Protein AF-A0A4Q2YMI4-F1 (afdb_monomer_lite)

Foldseek 3Di:
DDDPPFPVVPKDKDKDKAAAAAWDWAFWDKAKFKDFPDQDPVGTQIAIPAPVCCCPRPPPDPPDDIDTGGFQADPPPDPDDDPDDDDDPDSDRHTDTAHHQKMKMKMKIFDTGRFWTKMKIKIWIWHQDPNDIHTPDITPTDICPPVPPTDGPDDDPDTDGDDDDDD

Secondary structure (DSSP, 8-state):
------GGGG-EEEEEEEE--S-EEE-EEEE--EEEEEEETTEEEEEE--TTTHHHHSTT--S-PPEEEE--B-----SS--S----------BPEEE-TT-EEEEEEEEEE-SS-EEEEEEEEEEEEETTEEEEEEE---EESTTSS--B----------------

Structure (mmCIF, N/CA/C/O backbone):
data_AF-A0A4Q2YMI4-F1
#
_entry.id   AF-A0A4Q2YMI4-F1
#
loop_
_atom_site.group_PDB
_atom_site.id
_atom_site.type_symbol
_atom_site.label_atom_id
_atom_site.label_alt_id
_atom_site.label_comp_id
_atom_site.label_asym_id
_atom_site.label_entity_id
_atom_site.label_seq_id
_atom_site.pdbx_PDB_ins_code
_atom_site.Cartn_x
_atom_site.Cartn_y
_atom_site.Cartn_z
_atom_site.occupancy
_atom_site.B_iso_or_equiv
_atom_site.auth_seq_id
_atom_site.auth_comp_id
_atom_site.auth_asym_id
_atom_site.auth_atom_id
_atom_site.pdbx_PDB_model_num
ATOM 1 N N . ILE A 1 1 ? 24.343 26.961 2.071 1.00 38.81 1 ILE A N 1
ATOM 2 C CA . ILE A 1 1 ? 24.865 25.703 2.656 1.00 38.81 1 ILE A CA 1
ATOM 3 C C . ILE A 1 1 ? 24.174 24.582 1.899 1.00 38.81 1 ILE A C 1
ATOM 5 O O . ILE A 1 1 ? 22.955 24.524 1.947 1.00 38.81 1 ILE A O 1
ATOM 9 N N . GLY A 1 2 ? 24.908 23.859 1.051 1.00 42.06 2 GLY A N 1
ATOM 10 C CA . GLY A 1 2 ? 24.347 22.938 0.063 1.00 42.06 2 GLY A CA 1
ATOM 11 C C . GLY A 1 2 ? 24.784 21.495 0.297 1.00 42.06 2 GLY A C 1
ATOM 12 O O . GLY A 1 2 ? 25.970 21.255 0.490 1.00 42.06 2 GLY A O 1
ATOM 13 N N . GLY A 1 3 ? 23.800 20.593 0.230 1.00 51.31 3 GLY A N 1
ATOM 14 C CA . GLY A 1 3 ? 23.876 19.213 -0.259 1.00 51.31 3 GLY A CA 1
ATOM 15 C C . GLY A 1 3 ? 24.949 18.306 0.335 1.00 51.31 3 GLY A C 1
ATOM 16 O O . GLY A 1 3 ? 25.916 17.980 -0.342 1.00 51.31 3 GLY A O 1
ATOM 17 N N . ASP A 1 4 ? 24.704 17.794 1.532 1.00 58.47 4 ASP A N 1
ATOM 18 C CA . ASP A 1 4 ? 25.418 16.697 2.201 1.00 58.47 4 ASP A CA 1
ATOM 19 C C . ASP A 1 4 ? 25.212 15.308 1.554 1.00 58.47 4 ASP A C 1
ATOM 21 O O . ASP A 1 4 ? 25.673 14.296 2.074 1.00 58.47 4 ASP A O 1
ATOM 25 N N . GLY A 1 5 ? 24.583 15.225 0.377 1.00 55.25 5 GLY A N 1
ATOM 26 C CA . GLY A 1 5 ? 24.421 13.956 -0.341 1.00 55.25 5 GLY A CA 1
ATOM 27 C C . GLY A 1 5 ? 23.453 12.984 0.337 1.00 55.25 5 GLY A C 1
ATOM 28 O O . GLY A 1 5 ? 23.327 11.843 -0.117 1.00 55.25 5 GLY A O 1
ATOM 29 N N . ALA A 1 6 ? 22.737 13.440 1.365 1.00 57.00 6 ALA A N 1
ATOM 30 C CA . ALA A 1 6 ? 21.681 12.683 1.994 1.00 57.00 6 ALA A CA 1
ATOM 31 C C . ALA A 1 6 ? 20.598 12.375 0.950 1.00 57.00 6 ALA A C 1
ATOM 33 O O . ALA A 1 6 ? 20.152 13.229 0.175 1.00 57.00 6 ALA A O 1
ATOM 34 N N . ASN A 1 7 ? 20.156 11.121 0.895 1.00 64.88 7 ASN A N 1
ATOM 35 C CA . ASN A 1 7 ? 19.141 10.652 -0.051 1.00 64.88 7 ASN A CA 1
ATOM 36 C C . ASN A 1 7 ? 17.722 11.178 0.295 1.00 64.88 7 ASN A C 1
ATOM 38 O O . ASN A 1 7 ? 16.719 10.611 -0.140 1.00 64.88 7 ASN A O 1
ATOM 42 N N . GLU A 1 8 ? 17.637 12.282 1.047 1.00 69.19 8 GLU A N 1
ATOM 43 C CA . GLU A 1 8 ? 16.436 12.976 1.528 1.00 69.19 8 GLU A CA 1
ATOM 44 C C . GLU A 1 8 ? 15.474 13.333 0.404 1.00 69.19 8 GLU A C 1
ATOM 46 O O . GLU A 1 8 ? 14.261 13.205 0.551 1.00 69.19 8 GLU A O 1
ATOM 51 N N . HIS A 1 9 ? 15.999 13.673 -0.776 1.00 77.25 9 HIS A N 1
ATOM 52 C CA . HIS A 1 9 ? 15.170 13.973 -1.941 1.00 77.25 9 HIS A CA 1
ATOM 53 C C . HIS A 1 9 ? 14.308 12.780 -2.397 1.00 77.25 9 HIS A C 1
ATOM 55 O O . HIS A 1 9 ? 13.437 12.952 -3.252 1.00 77.25 9 HIS A O 1
ATOM 61 N N . ASN A 1 10 ? 14.555 11.570 -1.880 1.00 84.12 10 ASN A N 1
ATOM 62 C CA . ASN A 1 10 ? 13.781 10.355 -2.127 1.00 84.12 10 ASN A CA 1
ATOM 63 C C . ASN A 1 10 ? 12.903 9.933 -0.931 1.00 84.12 10 ASN A C 1
ATOM 65 O O . ASN A 1 10 ? 12.300 8.857 -0.990 1.00 84.12 10 ASN A O 1
ATOM 69 N N . TYR A 1 11 ? 12.797 10.746 0.125 1.00 87.00 11 TYR A N 1
ATOM 70 C CA . TYR A 1 11 ? 11.753 10.588 1.140 1.00 87.00 11 TYR A CA 1
ATOM 71 C C . TYR A 1 11 ? 10.374 10.739 0.492 1.00 87.00 11 TYR A C 1
ATOM 73 O O . TYR A 1 11 ? 10.153 11.659 -0.297 1.00 87.00 11 TYR A O 1
ATOM 81 N N . ARG A 1 12 ? 9.446 9.830 0.780 1.00 91.38 12 ARG A N 1
ATOM 82 C CA . ARG A 1 12 ? 8.074 9.891 0.257 1.00 91.38 12 ARG A CA 1
ATOM 83 C C . ARG A 1 12 ? 7.103 9.483 1.346 1.00 91.38 12 ARG A C 1
ATOM 85 O O . ARG A 1 12 ? 7.413 8.582 2.117 1.00 91.38 12 ARG A O 1
ATOM 92 N N . ASP A 1 13 ? 5.913 10.051 1.320 1.00 94.12 13 ASP A N 1
ATOM 93 C CA . ASP A 1 13 ? 4.773 9.582 2.092 1.00 94.12 13 ASP A CA 1
ATOM 94 C C . ASP A 1 13 ? 3.533 9.501 1.203 1.00 94.12 13 ASP A C 1
ATOM 96 O O . ASP A 1 13 ? 3.425 10.193 0.186 1.00 94.12 13 ASP A O 1
ATOM 100 N N . CYS A 1 14 ? 2.627 8.594 1.539 1.00 93.50 14 CYS A N 1
ATOM 101 C CA . CYS A 1 14 ? 1.325 8.520 0.906 1.00 93.50 14 CYS A CA 1
ATOM 102 C C . CYS A 1 14 ? 0.264 8.031 1.886 1.00 93.50 14 CYS A C 1
ATOM 104 O O . CYS A 1 14 ? 0.547 7.306 2.842 1.00 93.50 14 CYS A O 1
ATOM 106 N N . ARG A 1 15 ? -0.979 8.425 1.604 1.00 93.75 15 ARG A N 1
ATOM 107 C CA . ARG A 1 15 ? -2.173 7.973 2.307 1.00 93.75 15 ARG A CA 1
ATOM 108 C C . ARG A 1 15 ? -3.176 7.469 1.276 1.00 93.75 15 ARG A C 1
ATOM 110 O O . ARG A 1 15 ? -3.453 8.166 0.301 1.00 93.75 15 ARG A O 1
ATOM 117 N N . ILE A 1 16 ? -3.630 6.230 1.432 1.00 93.25 16 ILE A N 1
ATOM 118 C CA . ILE A 1 16 ? -4.447 5.522 0.440 1.00 93.25 16 ILE A CA 1
ATOM 119 C C . ILE A 1 16 ? -5.638 4.893 1.149 1.00 93.25 16 ILE A C 1
ATOM 121 O O . ILE A 1 16 ? -5.454 4.193 2.142 1.00 93.25 16 ILE A O 1
ATOM 125 N N . THR A 1 17 ? -6.839 5.108 0.614 1.00 93.75 17 THR A N 1
ATOM 126 C CA . THR A 1 17 ? -8.086 4.601 1.195 1.00 93.75 17 THR A CA 1
ATOM 127 C C . THR A 1 17 ? -8.701 3.507 0.326 1.00 93.75 17 THR A C 1
ATOM 129 O O . THR A 1 17 ? -8.829 3.665 -0.888 1.00 93.75 17 THR A O 1
ATOM 132 N N . PH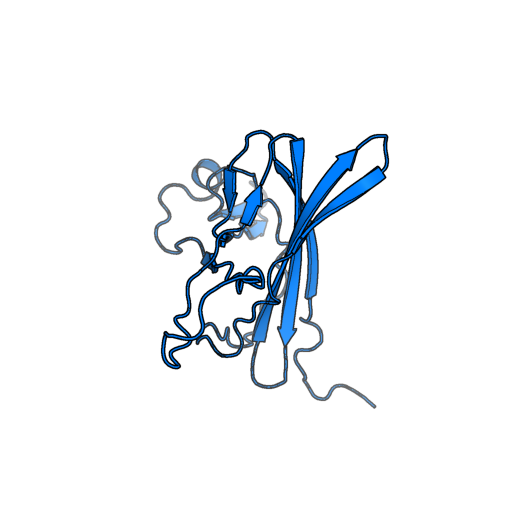E A 1 18 ? -9.113 2.412 0.962 1.00 93.38 18 PHE A N 1
ATOM 133 C CA . PHE A 1 18 ? -9.735 1.242 0.356 1.00 93.38 18 PHE A CA 1
ATOM 134 C C . PHE A 1 18 ? -11.133 1.026 0.947 1.00 93.38 18 PHE A C 1
ATOM 136 O O . PHE A 1 18 ? -11.243 0.790 2.152 1.00 93.38 18 PHE A O 1
ATOM 143 N N . PRO A 1 19 ? -12.206 1.072 0.142 1.00 94.88 19 PRO A N 1
ATOM 144 C CA . PRO A 1 19 ? -13.537 0.723 0.621 1.00 94.88 19 PRO A CA 1
ATOM 145 C C . PRO A 1 19 ? -13.650 -0.792 0.833 1.00 94.88 19 PRO A C 1
ATOM 147 O O . PRO A 1 19 ? -13.258 -1.579 -0.030 1.00 94.88 19 PRO A O 1
ATOM 150 N N . ILE A 1 20 ? -14.234 -1.201 1.956 1.00 94.62 20 ILE A N 1
ATOM 151 C CA . ILE A 1 20 ? -14.463 -2.602 2.313 1.00 94.62 20 ILE A CA 1
ATOM 152 C C . ILE A 1 20 ? -15.915 -2.955 2.008 1.00 94.62 20 ILE A C 1
ATOM 154 O O . ILE A 1 20 ? -16.835 -2.534 2.708 1.00 94.62 20 ILE A O 1
ATOM 158 N N . ARG A 1 21 ? -16.137 -3.724 0.938 1.00 91.88 21 ARG A N 1
ATOM 159 C CA . ARG A 1 21 ? -17.489 -4.136 0.521 1.00 91.88 21 ARG A CA 1
ATOM 160 C C . ARG A 1 21 ? -18.035 -5.273 1.376 1.00 91.88 21 ARG A C 1
ATOM 162 O O . ARG A 1 21 ? -19.199 -5.242 1.759 1.00 91.88 21 ARG A O 1
ATOM 169 N N . GLU A 1 22 ? -17.181 -6.234 1.700 1.00 92.12 22 GLU A N 1
ATOM 170 C CA . GLU A 1 22 ? -17.528 -7.440 2.447 1.00 92.12 22 GLU A CA 1
ATOM 171 C C . GLU A 1 22 ? -16.719 -7.513 3.738 1.00 92.12 22 GLU A C 1
ATOM 173 O O . GLU A 1 22 ? -15.564 -7.091 3.788 1.00 92.12 22 GLU A O 1
ATOM 178 N N . GLN A 1 23 ? -17.337 -8.030 4.801 1.00 93.12 23 GLN A N 1
ATOM 179 C CA . GLN A 1 23 ? -16.666 -8.166 6.086 1.00 93.12 23 GLN A CA 1
ATOM 180 C C . GLN A 1 23 ? -15.496 -9.147 5.975 1.00 93.12 23 GLN A C 1
ATOM 182 O O . GLN A 1 23 ? -15.638 -10.238 5.429 1.00 93.12 23 GLN A O 1
ATOM 187 N N . GLY A 1 24 ? -14.361 -8.793 6.573 1.00 91.00 24 GLY A N 1
ATOM 188 C CA . GLY A 1 24 ? -13.171 -9.625 6.522 1.00 91.00 24 GLY A CA 1
ATOM 189 C C . GLY A 1 24 ? -12.164 -9.346 7.625 1.00 91.00 24 GLY A C 1
ATOM 190 O O . GLY A 1 24 ? -12.407 -8.607 8.583 1.00 91.00 24 GLY A O 1
ATOM 191 N N . VAL A 1 25 ? -11.011 -9.990 7.478 1.00 89.06 25 VAL A N 1
ATOM 192 C CA . VAL A 1 25 ? -9.896 -9.942 8.418 1.00 89.06 25 VAL A CA 1
ATOM 193 C C . VAL A 1 25 ? -8.626 -9.612 7.633 1.00 89.06 25 VAL A C 1
ATOM 195 O O . VAL A 1 25 ? -8.189 -10.385 6.780 1.00 89.06 25 VAL A O 1
ATOM 198 N N . CYS A 1 26 ? -8.045 -8.442 7.892 1.00 89.19 26 CYS A N 1
ATOM 199 C CA . CYS A 1 26 ? -6.856 -7.950 7.208 1.00 89.19 26 CYS A CA 1
ATOM 200 C C . CYS A 1 26 ? -5.586 -8.364 7.951 1.00 89.19 26 CYS A C 1
ATOM 202 O O . CYS A 1 26 ? -5.344 -7.968 9.091 1.00 89.19 26 CYS A O 1
ATOM 204 N N . HIS A 1 27 ? -4.757 -9.149 7.271 1.00 86.94 27 HIS A N 1
ATOM 205 C CA . HIS A 1 27 ? -3.504 -9.672 7.814 1.00 86.94 27 HIS A CA 1
ATOM 206 C C . HIS A 1 27 ? -2.289 -8.829 7.397 1.00 86.94 27 HIS A C 1
ATOM 208 O O . HIS A 1 27 ? -1.226 -8.916 8.013 1.00 86.94 27 HIS A O 1
ATOM 214 N N . GLY A 1 28 ? -2.413 -8.033 6.337 1.00 88.88 28 GLY A N 1
ATOM 215 C CA . GLY A 1 28 ? -1.289 -7.381 5.679 1.00 88.88 28 GLY A CA 1
ATOM 216 C C . GLY A 1 28 ? -1.689 -6.706 4.377 1.00 88.88 28 GLY A C 1
ATOM 217 O O . GLY A 1 28 ? -2.831 -6.809 3.936 1.00 88.88 28 GLY A O 1
ATOM 218 N N . LEU A 1 29 ? -0.719 -6.042 3.757 1.00 90.75 29 LEU A N 1
ATOM 219 C CA . LEU A 1 29 ? -0.858 -5.383 2.465 1.00 90.75 29 LEU A CA 1
ATOM 220 C C . LEU A 1 29 ? -0.045 -6.148 1.417 1.00 90.75 29 LEU A C 1
ATOM 222 O O . LEU A 1 29 ? 1.128 -6.460 1.640 1.00 90.75 29 LEU A O 1
ATOM 226 N N . GLY A 1 30 ? -0.668 -6.441 0.277 1.00 90.12 30 GLY A N 1
ATOM 227 C CA . GLY A 1 30 ? 0.027 -6.936 -0.911 1.00 90.12 30 GLY A CA 1
ATOM 228 C C . GLY A 1 30 ? 0.804 -5.816 -1.598 1.00 90.12 30 GLY A C 1
ATOM 229 O O . GLY A 1 30 ? 0.459 -4.649 -1.449 1.00 90.12 30 GLY A O 1
ATOM 230 N N . GLY A 1 31 ? 1.859 -6.188 -2.322 1.00 89.06 31 GLY A N 1
ATOM 231 C CA . GLY A 1 31 ? 2.923 -5.312 -2.795 1.00 89.06 31 GLY A CA 1
ATOM 232 C C . GLY A 1 31 ? 3.298 -5.523 -4.279 1.00 89.06 31 GLY A C 1
ATOM 233 O O . GLY A 1 31 ? 4.146 -6.360 -4.554 1.00 89.06 31 GLY A O 1
ATOM 234 N N . TYR A 1 32 ? 2.734 -4.775 -5.226 1.00 88.44 32 TYR A N 1
ATOM 235 C CA . TYR A 1 32 ? 2.988 -4.749 -6.662 1.00 88.44 32 TYR A CA 1
ATOM 236 C C . TYR A 1 32 ? 3.635 -3.427 -7.113 1.00 88.44 32 TYR A C 1
ATOM 238 O O . TYR A 1 32 ? 3.640 -2.417 -6.406 1.00 88.44 32 TYR A O 1
ATOM 246 N N . PHE A 1 33 ? 4.173 -3.426 -8.328 1.00 89.19 33 PHE A N 1
ATOM 247 C CA . PHE A 1 33 ? 4.693 -2.243 -9.004 1.00 89.19 33 PHE A CA 1
ATOM 248 C C . PHE A 1 33 ? 4.473 -2.331 -10.513 1.00 89.19 33 PHE A C 1
ATOM 250 O O . PHE A 1 33 ? 4.390 -3.422 -11.083 1.00 89.19 33 PHE A O 1
ATOM 257 N N . GLU A 1 34 ? 4.469 -1.163 -11.149 1.00 88.12 34 GLU A N 1
ATOM 258 C CA . GLU A 1 34 ? 4.489 -1.006 -12.599 1.00 88.12 34 GLU A CA 1
ATOM 259 C C . GLU A 1 34 ? 5.616 -0.053 -13.006 1.00 88.12 34 GLU A C 1
ATOM 261 O O . GLU A 1 34 ? 6.045 0.807 -12.226 1.00 88.12 34 GLU A O 1
ATOM 266 N N . THR A 1 35 ? 6.120 -0.200 -14.227 1.00 88.31 35 THR A N 1
ATOM 267 C CA . THR A 1 35 ? 7.135 0.693 -14.783 1.00 88.31 35 THR A CA 1
ATOM 268 C C . THR A 1 35 ? 7.038 0.777 -16.302 1.00 88.31 35 THR A C 1
ATOM 270 O O . THR A 1 35 ? 6.679 -0.194 -16.963 1.00 88.31 35 THR A O 1
ATOM 273 N N . VAL A 1 36 ? 7.386 1.944 -16.843 1.00 91.75 36 VAL A N 1
ATOM 274 C CA . VAL A 1 36 ? 7.590 2.168 -18.277 1.00 91.75 36 VAL A CA 1
ATOM 275 C C . VAL A 1 36 ? 9.093 2.152 -18.522 1.00 91.75 36 VAL A C 1
ATOM 277 O O . VAL A 1 36 ? 9.816 2.986 -17.976 1.00 91.75 36 VAL A O 1
ATOM 280 N N . LEU A 1 37 ? 9.564 1.192 -19.312 1.00 90.38 37 LEU A N 1
ATOM 281 C CA . LEU A 1 37 ? 10.981 1.016 -19.627 1.00 90.38 37 LEU A CA 1
ATOM 282 C C . LEU A 1 37 ? 11.414 1.948 -20.759 1.00 90.38 37 LEU A C 1
ATOM 284 O O . LEU A 1 37 ? 12.470 2.573 -20.686 1.00 90.38 37 LEU A O 1
ATOM 288 N N . TYR A 1 38 ? 10.589 2.042 -21.800 1.00 89.69 38 TYR A N 1
ATOM 289 C CA . TYR A 1 38 ? 10.852 2.866 -22.972 1.00 89.69 38 TYR A CA 1
ATOM 290 C C . TYR A 1 38 ? 9.541 3.300 -23.622 1.00 89.69 38 TYR A C 1
ATOM 292 O O . TYR A 1 38 ? 8.639 2.486 -23.780 1.00 89.69 38 TYR A O 1
ATOM 300 N N . SER A 1 39 ? 9.443 4.564 -24.029 1.00 89.81 39 SER A N 1
ATOM 301 C CA . SER A 1 39 ? 8.294 5.077 -24.780 1.00 89.81 39 SER A CA 1
ATOM 302 C C . SER A 1 39 ? 8.676 5.212 -26.249 1.00 89.81 39 SER A C 1
ATOM 304 O O . SER A 1 39 ? 9.332 6.183 -26.627 1.00 89.81 39 SER A O 1
ATOM 306 N N . GLY A 1 40 ? 8.305 4.217 -27.057 1.00 87.88 40 GLY A N 1
ATOM 307 C CA . GLY A 1 40 ? 8.583 4.188 -28.490 1.00 87.88 40 GLY A CA 1
ATOM 308 C C . GLY A 1 40 ? 7.465 4.795 -29.336 1.00 87.88 40 GLY A C 1
ATOM 309 O O . GLY A 1 40 ? 6.373 5.083 -28.848 1.00 87.88 40 GLY A O 1
ATOM 310 N N . SER A 1 41 ? 7.731 4.945 -30.636 1.00 87.75 41 SER A N 1
ATOM 311 C CA . SER A 1 41 ? 6.751 5.407 -31.632 1.00 87.75 41 SER A CA 1
ATOM 312 C C . SER A 1 41 ? 5.578 4.442 -31.833 1.00 87.75 41 SER A C 1
ATOM 314 O O . SER A 1 41 ? 4.510 4.872 -32.253 1.00 87.75 41 SER A O 1
ATOM 316 N N . GLU A 1 42 ? 5.763 3.158 -31.518 1.00 85.69 42 GLU A N 1
ATOM 317 C CA . GLU A 1 42 ? 4.744 2.101 -31.642 1.00 85.69 42 GLU A CA 1
ATOM 318 C C . GLU A 1 42 ? 4.012 1.811 -30.319 1.00 85.69 42 GLU A C 1
ATOM 320 O O . GLU A 1 42 ? 3.125 0.963 -30.267 1.00 85.69 42 GLU A O 1
ATOM 325 N N . GLY A 1 43 ? 4.363 2.528 -29.248 1.00 87.12 43 GLY A N 1
ATOM 326 C CA . GLY A 1 43 ? 3.799 2.350 -27.914 1.00 87.12 43 GLY A CA 1
ATOM 327 C C . GLY A 1 43 ? 4.867 2.185 -26.826 1.00 87.12 43 GLY A C 1
ATOM 328 O O . GLY A 1 43 ? 6.061 2.044 -27.117 1.00 87.12 43 GLY A O 1
ATOM 329 N N . PRO A 1 44 ? 4.461 2.255 -25.548 1.00 91.50 44 PRO A N 1
ATOM 330 C CA . PRO A 1 44 ? 5.367 2.067 -24.428 1.00 91.50 44 PRO A CA 1
ATOM 331 C C . PRO A 1 44 ? 5.683 0.584 -24.195 1.00 91.50 44 PRO A C 1
ATOM 333 O O . PRO A 1 44 ? 4.802 -0.271 -24.207 1.00 91.50 44 PRO A O 1
ATOM 336 N N . VAL A 1 45 ? 6.950 0.294 -23.914 1.00 90.81 45 VAL A N 1
ATOM 337 C CA . VAL A 1 45 ? 7.398 -0.976 -23.340 1.00 90.81 45 VAL A CA 1
ATOM 338 C C . VAL A 1 45 ? 7.243 -0.868 -21.828 1.00 90.81 45 VAL A C 1
ATOM 340 O O . VAL A 1 45 ? 7.939 -0.080 -21.181 1.00 90.81 45 VAL A O 1
ATOM 343 N N . GLU A 1 46 ? 6.324 -1.645 -21.264 1.00 92.06 46 GLU A N 1
ATOM 344 C CA . GLU A 1 46 ? 5.969 -1.613 -19.845 1.00 92.06 46 GLU A CA 1
ATOM 345 C C . GLU A 1 46 ? 6.243 -2.951 -19.154 1.00 92.06 46 GLU A C 1
ATOM 347 O O . GLU A 1 46 ? 6.441 -3.980 -19.794 1.00 92.06 46 GLU A O 1
ATOM 352 N N . LEU A 1 47 ? 6.252 -2.930 -17.823 1.00 90.94 47 LEU A N 1
ATOM 353 C CA . LEU A 1 47 ? 6.371 -4.117 -16.987 1.00 90.94 47 LEU A CA 1
ATOM 354 C C . LEU A 1 47 ? 5.509 -3.953 -15.736 1.00 90.94 47 LEU A C 1
ATOM 356 O O . LEU A 1 47 ? 5.497 -2.877 -15.131 1.00 90.94 47 LEU A O 1
ATOM 360 N N . SER A 1 48 ? 4.793 -5.009 -15.349 1.00 89.44 48 SER A N 1
ATOM 361 C CA . SER A 1 48 ? 3.864 -4.988 -14.219 1.00 89.44 48 SER A CA 1
ATOM 362 C C . SER A 1 48 ? 3.892 -6.284 -13.415 1.00 89.44 48 SER A C 1
ATOM 364 O O . SER A 1 48 ? 3.900 -7.380 -13.961 1.00 89.44 48 SER A O 1
ATOM 366 N N . THR A 1 49 ? 3.843 -6.152 -12.093 1.00 86.69 49 THR A N 1
ATOM 367 C CA . THR A 1 49 ? 3.545 -7.268 -11.175 1.00 86.69 49 THR A CA 1
ATOM 368 C C . THR A 1 49 ? 2.114 -7.213 -10.642 1.00 86.69 49 THR A C 1
ATOM 370 O O . THR A 1 49 ? 1.718 -8.073 -9.860 1.00 86.69 49 THR A O 1
ATOM 373 N N . ASN A 1 50 ? 1.331 -6.201 -11.027 1.00 88.25 50 ASN A N 1
ATOM 374 C CA . ASN A 1 50 ? -0.047 -6.045 -10.579 1.00 88.25 50 ASN A CA 1
ATOM 375 C C . ASN A 1 50 ? -0.926 -7.116 -11.246 1.00 88.25 50 ASN A C 1
ATOM 377 O O . ASN A 1 50 ? -0.989 -7.142 -12.476 1.00 88.25 50 ASN A O 1
ATOM 381 N N . PRO A 1 51 ? -1.646 -7.956 -10.479 1.00 86.19 51 PRO A N 1
ATOM 382 C CA . PRO A 1 51 ? -2.426 -9.066 -11.027 1.00 86.19 51 PRO A CA 1
ATOM 383 C C . PRO A 1 51 ? -3.484 -8.627 -12.046 1.00 86.19 51 PRO A C 1
ATOM 385 O O . PRO A 1 51 ? -3.872 -9.421 -12.891 1.00 86.19 51 PRO A O 1
ATOM 388 N N . VAL A 1 52 ? -3.934 -7.369 -12.005 1.00 89.12 52 VAL A N 1
ATOM 389 C CA . VAL A 1 52 ? -4.943 -6.856 -12.942 1.00 89.12 52 VAL A CA 1
ATOM 390 C C . VAL A 1 52 ? -4.352 -6.448 -14.294 1.00 89.12 52 VAL A C 1
ATOM 392 O O . VAL A 1 52 ? -5.052 -6.481 -15.300 1.00 89.12 52 VAL A O 1
ATOM 395 N N . THR A 1 53 ? -3.075 -6.065 -14.348 1.00 87.62 53 THR A N 1
ATOM 396 C CA . THR A 1 53 ? -2.435 -5.565 -15.581 1.00 87.62 53 THR A CA 1
ATOM 397 C C . THR A 1 53 ? -1.311 -6.466 -16.087 1.00 87.62 53 THR A C 1
ATOM 399 O O . THR A 1 53 ? -0.859 -6.285 -17.217 1.00 87.62 53 THR A O 1
ATOM 402 N N . MET A 1 54 ? -0.866 -7.439 -15.288 1.00 86.56 54 MET A N 1
ATOM 403 C CA . MET A 1 54 ? 0.258 -8.322 -15.602 1.00 86.56 54 MET A CA 1
ATOM 404 C C . MET A 1 54 ? 0.026 -9.117 -16.890 1.00 86.56 54 MET A C 1
ATOM 406 O O . MET A 1 54 ? 0.928 -9.164 -17.718 1.00 86.56 54 MET A O 1
ATOM 410 N N . ASP A 1 55 ? -1.178 -9.645 -17.120 1.00 89.62 55 ASP A N 1
ATOM 411 C CA . ASP A 1 55 ? -1.494 -10.395 -18.347 1.00 89.62 55 ASP A CA 1
ATOM 412 C C . ASP A 1 55 ? -1.358 -9.548 -19.619 1.00 89.62 55 ASP A C 1
ATOM 414 O O . ASP A 1 55 ? -0.978 -10.060 -20.671 1.00 89.62 55 ASP A O 1
ATOM 418 N N . ALA A 1 56 ? -1.647 -8.247 -19.524 1.00 88.75 56 ALA A N 1
ATOM 419 C CA . ALA A 1 56 ? -1.555 -7.323 -20.648 1.00 88.75 56 ALA A CA 1
ATOM 420 C C . ALA A 1 56 ? -0.138 -6.756 -20.833 1.00 88.75 56 ALA A C 1
ATOM 422 O O . ALA A 1 56 ? 0.305 -6.583 -21.965 1.00 88.75 56 ALA A O 1
ATOM 423 N N . LYS A 1 57 ? 0.567 -6.445 -19.736 1.00 88.56 57 LYS A N 1
ATOM 424 C CA . LYS A 1 57 ? 1.859 -5.737 -19.770 1.00 88.56 57 LYS A CA 1
ATOM 425 C C . LYS A 1 57 ? 3.076 -6.663 -19.764 1.00 88.56 57 LYS A C 1
ATOM 427 O O . LYS A 1 57 ? 4.103 -6.320 -20.335 1.00 88.56 57 LYS A O 1
ATOM 432 N N . SER A 1 58 ? 2.997 -7.813 -19.103 1.00 88.38 58 SER A N 1
ATOM 433 C CA . SER A 1 58 ? 4.144 -8.705 -18.887 1.00 88.38 58 SER A CA 1
ATOM 434 C C . SER A 1 58 ? 3.684 -10.120 -18.543 1.00 88.38 58 SER A C 1
ATOM 436 O O . SER A 1 58 ? 3.982 -10.648 -17.467 1.00 88.38 58 SER A O 1
ATOM 438 N N . LYS A 1 59 ? 2.930 -10.718 -19.471 1.00 86.88 59 LYS A N 1
ATOM 439 C CA . LYS A 1 59 ? 2.448 -12.096 -19.375 1.00 86.88 59 LYS A CA 1
ATOM 440 C C . LYS A 1 59 ? 3.618 -13.055 -19.114 1.00 86.88 59 LYS A C 1
ATOM 442 O O . LYS A 1 59 ? 4.691 -12.893 -19.689 1.00 86.88 59 LYS A O 1
ATOM 447 N N . ASP A 1 60 ? 3.404 -14.035 -18.239 1.00 85.56 60 ASP A N 1
ATOM 448 C CA . ASP A 1 60 ? 4.366 -15.096 -17.890 1.00 85.56 60 ASP A CA 1
ATOM 449 C C . ASP A 1 60 ? 5.650 -14.631 -17.166 1.00 85.56 60 ASP A C 1
ATOM 451 O O . ASP A 1 60 ? 6.608 -15.394 -17.009 1.00 85.56 60 ASP A O 1
ATOM 455 N N . MET A 1 61 ? 5.693 -13.393 -16.665 1.00 83.75 61 MET A N 1
ATOM 456 C CA . MET A 1 61 ? 6.829 -12.911 -15.881 1.00 83.75 61 MET A CA 1
ATOM 457 C C . MET A 1 61 ? 6.863 -13.537 -14.472 1.00 83.75 61 MET A C 1
ATOM 459 O O . MET A 1 61 ? 6.007 -13.258 -13.639 1.00 83.75 61 MET A O 1
ATOM 463 N N . ILE A 1 62 ? 7.918 -14.307 -14.170 1.00 79.44 62 ILE A N 1
ATOM 464 C CA . ILE A 1 62 ? 8.133 -14.974 -12.862 1.00 79.44 62 ILE A CA 1
ATOM 465 C C . ILE A 1 62 ? 9.291 -14.391 -12.030 1.00 79.44 62 ILE A C 1
ATOM 467 O O . ILE A 1 62 ? 9.682 -14.952 -11.010 1.00 79.44 62 ILE A O 1
ATOM 471 N N . SER A 1 63 ? 9.892 -13.285 -12.473 1.00 79.88 63 SER A N 1
ATOM 472 C CA . SER A 1 63 ? 11.120 -12.731 -11.880 1.00 79.88 63 SER A CA 1
ATOM 473 C C . SER A 1 63 ? 10.905 -11.970 -10.568 1.00 79.88 63 SER A C 1
ATOM 475 O O . SER A 1 63 ? 11.854 -11.812 -9.800 1.00 79.88 63 SER A O 1
ATOM 477 N N . TRP A 1 64 ? 9.680 -11.510 -10.297 1.00 82.44 64 TRP A N 1
ATOM 478 C CA . TRP A 1 64 ? 9.340 -10.727 -9.109 1.00 82.44 64 TRP A CA 1
ATOM 479 C C . TRP A 1 64 ? 8.051 -11.241 -8.477 1.00 82.44 64 TRP A C 1
ATOM 481 O O . TRP A 1 64 ? 6.971 -11.081 -9.041 1.00 82.44 64 TRP A O 1
ATOM 491 N N . PHE A 1 65 ? 8.163 -11.811 -7.279 1.00 83.88 65 PHE A N 1
ATOM 492 C CA . PHE A 1 65 ? 6.996 -12.102 -6.451 1.00 83.88 65 PHE A CA 1
ATOM 493 C C . PHE A 1 65 ? 6.478 -10.822 -5.775 1.00 83.88 65 PHE A C 1
ATOM 495 O O . PHE A 1 65 ? 7.280 -9.930 -5.469 1.00 83.88 65 PHE A O 1
ATOM 502 N N . PRO A 1 66 ? 5.164 -10.725 -5.501 1.00 80.94 66 PRO A N 1
ATOM 503 C CA . PRO A 1 66 ? 4.609 -9.617 -4.738 1.00 80.94 66 PRO A CA 1
ATOM 504 C C . PRO A 1 66 ? 5.250 -9.495 -3.352 1.00 80.94 66 PRO A C 1
ATOM 506 O O . PRO A 1 66 ? 5.520 -10.491 -2.680 1.00 80.94 66 PRO A O 1
ATOM 509 N N . ILE A 1 67 ? 5.456 -8.261 -2.901 1.00 85.81 67 ILE A N 1
ATOM 510 C CA . ILE A 1 67 ? 5.918 -7.966 -1.541 1.00 85.81 67 ILE A CA 1
ATOM 511 C C . ILE A 1 67 ? 4.726 -8.080 -0.581 1.00 85.81 67 ILE A C 1
ATOM 513 O O . ILE A 1 67 ? 3.612 -7.709 -0.930 1.00 85.81 67 ILE A O 1
ATOM 517 N N . PHE A 1 68 ? 4.941 -8.568 0.639 1.00 87.06 68 PHE A N 1
ATOM 518 C CA . PHE A 1 68 ? 3.899 -8.626 1.665 1.00 87.06 68 PHE A CA 1
ATOM 519 C C . PHE A 1 68 ? 4.285 -7.788 2.889 1.00 87.06 68 PHE A C 1
ATOM 521 O O . PHE A 1 68 ? 5.306 -8.045 3.529 1.00 87.06 68 PHE A O 1
ATOM 528 N N . PHE A 1 69 ? 3.459 -6.797 3.229 1.00 87.81 69 PHE A N 1
ATOM 529 C CA . PHE A 1 69 ? 3.615 -5.954 4.415 1.00 87.81 69 PHE A CA 1
ATOM 530 C C . PHE A 1 69 ? 2.666 -6.431 5.516 1.00 87.81 69 PHE A C 1
ATOM 532 O O . PHE A 1 69 ? 1.482 -6.106 5.518 1.00 87.81 69 PHE A O 1
ATOM 539 N N . ALA A 1 70 ? 3.178 -7.227 6.452 1.00 86.25 70 ALA A N 1
ATOM 540 C CA . ALA A 1 70 ? 2.376 -7.797 7.532 1.00 86.25 70 ALA A CA 1
ATOM 541 C C . ALA A 1 70 ? 1.876 -6.730 8.528 1.00 86.25 70 ALA A C 1
ATOM 543 O O . ALA A 1 70 ? 2.624 -5.823 8.901 1.00 86.25 70 ALA A O 1
ATOM 544 N N . LEU A 1 71 ? 0.644 -6.892 9.023 1.00 84.12 71 LEU A N 1
ATOM 545 C CA . LEU A 1 71 ? 0.117 -6.130 10.157 1.00 84.12 71 LEU A CA 1
ATOM 546 C C . LEU A 1 71 ? 0.333 -6.904 11.450 1.00 84.12 71 LEU A C 1
ATOM 548 O O . LEU A 1 71 ? -0.325 -7.906 11.694 1.00 84.12 71 LEU A O 1
ATOM 552 N N . LYS A 1 72 ? 1.236 -6.424 12.302 1.00 71.38 72 LYS A N 1
ATOM 553 C CA . LYS A 1 72 ? 1.325 -6.854 13.701 1.00 71.38 72 LYS A CA 1
ATOM 554 C C . LYS A 1 72 ? 0.461 -5.922 14.541 1.00 71.38 72 LYS A C 1
ATOM 556 O O . LYS A 1 72 ? 0.866 -4.785 14.756 1.00 71.38 72 LYS A O 1
ATOM 561 N N . VAL A 1 73 ? -0.716 -6.351 14.975 1.00 53.06 73 VAL A N 1
ATOM 562 C CA . VAL A 1 73 ? -1.443 -5.615 16.013 1.00 53.06 73 VAL A CA 1
ATOM 563 C C . VAL A 1 73 ? -1.053 -6.235 17.350 1.00 53.06 73 VAL A C 1
ATOM 565 O O . VAL A 1 73 ? -1.240 -7.430 17.562 1.00 53.06 73 VAL A O 1
ATOM 568 N N . ARG A 1 74 ? -0.435 -5.462 18.246 1.00 48.62 74 ARG A N 1
ATOM 569 C CA . ARG A 1 74 ? -0.379 -5.846 19.657 1.00 48.62 74 ARG A CA 1
ATOM 570 C C . ARG A 1 74 ? -1.790 -5.722 20.215 1.00 48.62 74 ARG A C 1
ATOM 572 O O . ARG A 1 74 ? -2.370 -4.641 20.193 1.00 48.62 74 ARG A O 1
ATOM 579 N N . GLU A 1 75 ? -2.339 -6.818 20.724 1.00 42.16 75 GLU A N 1
ATOM 580 C CA . GLU A 1 75 ? -3.547 -6.762 21.543 1.00 42.16 75 GLU A CA 1
ATOM 581 C C . GLU A 1 75 ? -3.309 -5.806 22.721 1.00 42.16 75 GLU A C 1
ATOM 583 O O . GLU A 1 75 ? -2.579 -6.129 23.658 1.00 42.16 75 GLU A O 1
ATOM 588 N N . LEU A 1 76 ? -3.936 -4.629 22.694 1.00 41.44 76 LEU A N 1
ATOM 589 C CA . LEU A 1 76 ? -4.187 -3.844 23.906 1.00 41.44 76 LEU A CA 1
ATOM 590 C C . LEU A 1 76 ? -5.473 -4.305 24.614 1.00 41.44 76 LEU A C 1
ATOM 592 O O . LEU A 1 76 ? -5.829 -3.771 25.663 1.00 41.44 76 LEU A O 1
ATOM 596 N N . PHE A 1 77 ? -6.149 -5.337 24.100 1.00 34.78 77 PHE A N 1
ATOM 597 C CA . PHE A 1 77 ? -7.282 -5.969 24.762 1.00 34.78 77 PHE A CA 1
ATOM 598 C C . PHE A 1 77 ? -6.833 -7.157 25.609 1.00 34.78 77 PHE A C 1
ATOM 600 O O . PHE A 1 77 ? -6.972 -8.320 25.241 1.00 34.78 77 PHE A O 1
ATOM 607 N N . TRP A 1 78 ? -6.364 -6.852 26.819 1.00 30.84 78 TRP A N 1
ATOM 608 C CA . TRP A 1 78 ? -6.714 -7.715 27.937 1.00 30.84 78 TRP A CA 1
ATOM 609 C C . TRP A 1 78 ? -6.898 -6.943 29.248 1.00 30.84 78 TRP A C 1
ATOM 611 O O . TRP A 1 78 ? -6.092 -7.019 30.170 1.00 30.84 78 TRP A O 1
ATOM 621 N N . SER A 1 79 ? -8.033 -6.251 29.370 1.00 42.06 79 SER A N 1
ATOM 622 C CA . SER A 1 79 ? -8.663 -6.127 30.686 1.00 42.06 79 SER A CA 1
ATOM 623 C C . SER A 1 79 ? -9.339 -7.476 30.983 1.00 42.06 79 SER A C 1
ATOM 625 O O . SER A 1 79 ? -10.140 -7.930 30.171 1.00 42.06 79 SER A O 1
ATOM 627 N N . PHE A 1 80 ? -8.967 -8.124 32.099 1.00 36.62 80 PHE A N 1
ATOM 628 C CA . PHE A 1 80 ? -9.429 -9.431 32.637 1.00 36.62 80 PHE A CA 1
ATOM 629 C C . PHE A 1 80 ? -8.719 -10.747 32.236 1.00 36.62 80 PHE A C 1
ATOM 631 O O . PHE A 1 80 ? -9.398 -11.714 31.886 1.00 36.62 80 PHE A O 1
ATOM 638 N N . LYS A 1 81 ? -7.376 -10.872 32.280 1.00 36.47 81 LYS A N 1
ATOM 639 C CA . LYS A 1 81 ? -6.712 -12.204 32.266 1.00 36.47 81 LYS A CA 1
ATOM 640 C C . LYS A 1 81 ? -5.905 -12.336 33.526 1.00 36.47 81 LYS A C 1
ATOM 642 O O . LYS A 1 81 ? -5.098 -11.483 33.874 1.00 36.47 81 LYS A O 1
ATOM 647 N N . CYS A 1 82 ? -6.216 -13.435 34.187 1.00 30.77 82 CYS A N 1
ATOM 648 C CA . CYS A 1 82 ? -5.669 -13.924 35.425 1.00 30.77 82 CYS A CA 1
ATOM 649 C C . CYS A 1 82 ? -4.129 -13.918 35.430 1.00 30.77 82 CYS A C 1
ATOM 651 O O . CYS A 1 82 ? -3.479 -14.203 34.425 1.00 30.77 82 CYS A O 1
ATOM 653 N N . CYS A 1 83 ? -3.581 -13.619 36.605 1.00 32.69 83 CYS A N 1
ATOM 654 C CA . CYS A 1 83 ? -2.183 -13.345 36.937 1.00 32.69 83 CYS A CA 1
ATOM 655 C C . CYS A 1 83 ? -1.235 -14.570 36.859 1.00 32.69 83 CYS A C 1
ATOM 657 O O . CYS A 1 83 ? -0.329 -14.692 37.675 1.00 32.69 83 CYS A O 1
ATOM 659 N N . CYS A 1 84 ? -1.435 -15.528 35.947 1.00 36.41 84 CYS A N 1
ATOM 660 C CA . CYS A 1 84 ? -0.755 -16.831 36.040 1.00 36.41 84 CYS A CA 1
ATOM 661 C C . CYS A 1 84 ? -0.004 -17.323 34.797 1.00 36.41 84 CYS A C 1
ATOM 663 O O . CYS A 1 84 ? 0.269 -18.519 34.718 1.00 36.41 84 CYS A O 1
ATOM 665 N N . GLN A 1 85 ? 0.398 -16.460 33.854 1.00 40.62 85 GLN A N 1
ATOM 666 C CA . GLN A 1 85 ? 1.291 -16.895 32.769 1.00 40.62 85 GLN A CA 1
ATOM 667 C C . GLN A 1 85 ? 2.482 -15.957 32.566 1.00 40.62 85 GLN A C 1
ATOM 669 O O . GLN A 1 85 ? 2.363 -14.760 32.318 1.00 40.62 85 GLN A O 1
ATOM 674 N N . THR A 1 86 ? 3.638 -16.580 32.741 1.00 38.75 86 THR A N 1
ATOM 675 C CA . THR A 1 86 ? 5.005 -16.092 32.700 1.00 38.75 86 THR A CA 1
ATOM 676 C C . THR A 1 86 ? 5.348 -15.367 31.401 1.00 38.75 86 THR A C 1
ATOM 678 O O . THR A 1 86 ? 4.970 -15.762 30.302 1.00 38.75 86 THR A O 1
ATOM 681 N N . SER A 1 87 ? 6.134 -14.309 31.583 1.00 46.84 87 SER A N 1
ATOM 682 C CA . SER A 1 87 ? 6.923 -13.557 30.609 1.00 46.84 87 SER A CA 1
ATOM 683 C C . SER A 1 87 ? 7.361 -14.354 29.373 1.00 46.84 87 SER A C 1
ATOM 685 O O . SER A 1 87 ? 8.319 -15.124 29.414 1.00 46.84 87 SER A O 1
ATOM 687 N N . GLY A 1 88 ? 6.700 -14.079 28.254 1.00 42.53 88 GLY A N 1
ATOM 688 C CA . GLY A 1 88 ? 7.110 -14.466 26.912 1.00 42.53 88 GLY A CA 1
ATOM 689 C C . GLY A 1 88 ? 6.285 -13.660 25.920 1.00 42.53 88 GLY A C 1
ATOM 690 O O . GLY A 1 88 ? 5.127 -13.984 25.672 1.00 42.53 88 GLY A O 1
ATOM 691 N N . ALA A 1 89 ? 6.840 -12.558 25.410 1.00 46.72 89 ALA A N 1
ATOM 692 C CA . ALA A 1 89 ? 6.196 -11.734 24.392 1.00 46.72 89 ALA A CA 1
ATOM 693 C C . ALA A 1 89 ? 6.157 -12.509 23.067 1.00 46.72 89 ALA A C 1
ATOM 695 O O . ALA A 1 89 ? 7.010 -12.343 22.195 1.00 46.72 89 ALA A O 1
ATOM 696 N N . ASN A 1 90 ? 5.180 -13.400 22.939 1.00 45.62 90 ASN A N 1
ATOM 697 C CA . ASN A 1 90 ? 4.917 -14.119 21.708 1.00 45.62 90 ASN A CA 1
ATOM 698 C C . ASN A 1 90 ? 4.378 -13.102 20.694 1.00 45.62 90 ASN A C 1
ATOM 700 O O . ASN A 1 90 ? 3.328 -12.496 20.898 1.00 45.62 90 ASN A O 1
ATOM 704 N N . ASN A 1 91 ? 5.146 -12.878 19.629 1.00 46.19 91 ASN A N 1
ATOM 705 C CA . ASN A 1 91 ? 4.825 -12.027 18.485 1.00 46.19 91 ASN A CA 1
ATOM 706 C C . ASN A 1 91 ? 3.661 -12.649 17.691 1.00 46.19 91 ASN A C 1
ATOM 708 O O . ASN A 1 91 ? 3.870 -13.242 16.636 1.00 46.19 91 ASN A O 1
ATOM 712 N N . VAL A 1 92 ? 2.451 -12.576 18.244 1.00 46.09 92 VAL A N 1
ATOM 713 C CA . VAL A 1 92 ? 1.222 -12.984 17.565 1.00 46.09 92 VAL A CA 1
ATOM 714 C C . VAL A 1 92 ? 0.772 -11.817 16.693 1.00 46.09 92 VAL A C 1
ATOM 716 O O . VAL A 1 92 ? 0.571 -10.701 17.164 1.00 46.09 92 VAL A O 1
ATOM 719 N N . GLN A 1 93 ? 0.684 -12.078 15.393 1.00 54.69 93 GLN A N 1
ATOM 720 C CA . GLN A 1 93 ? 0.154 -11.169 14.390 1.00 54.69 93 GLN A CA 1
ATOM 721 C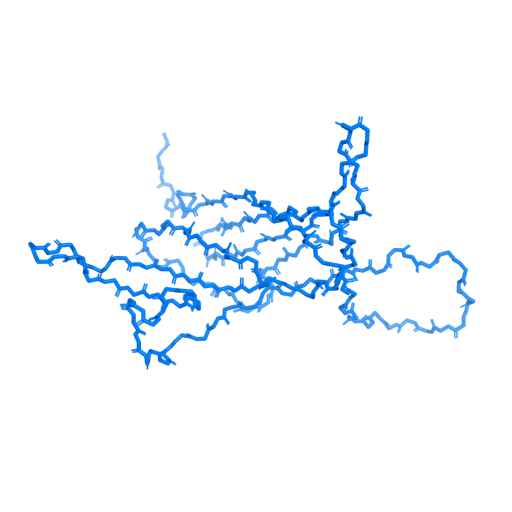 C . GLN A 1 93 ? -1.366 -11.093 14.573 1.00 54.69 93 GLN A C 1
ATOM 723 O O . GLN A 1 93 ? -2.073 -11.929 14.020 1.00 54.69 93 GLN A O 1
ATOM 728 N N . THR A 1 94 ? -1.883 -10.153 15.370 1.00 59.84 94 THR A N 1
ATOM 729 C CA . THR A 1 94 ? -3.338 -9.960 15.421 1.00 59.84 94 THR A CA 1
ATOM 730 C C . THR A 1 94 ? -3.786 -9.299 14.119 1.00 59.84 94 THR A C 1
ATOM 732 O O . THR A 1 94 ? -3.291 -8.219 13.777 1.00 59.84 94 THR A O 1
ATOM 735 N N . PRO A 1 95 ? -4.700 -9.923 13.367 1.00 74.44 95 PRO A N 1
ATOM 736 C CA . PRO A 1 95 ? -5.219 -9.332 12.155 1.00 74.44 95 PRO A CA 1
ATOM 737 C C . PRO A 1 95 ? -6.326 -8.312 12.465 1.00 74.44 95 PRO A C 1
ATOM 739 O O . PRO A 1 95 ? -7.041 -8.413 13.459 1.00 74.44 95 PRO A O 1
ATOM 742 N N . MET A 1 96 ? -6.477 -7.305 11.608 1.00 84.56 96 MET A N 1
ATOM 743 C CA . MET A 1 96 ? -7.463 -6.240 11.792 1.00 84.56 96 MET A CA 1
ATOM 744 C C . MET A 1 96 ? -8.831 -6.675 11.261 1.00 84.56 96 MET A C 1
ATOM 746 O O . MET A 1 96 ? -8.968 -6.980 10.078 1.00 84.56 96 MET A O 1
ATOM 750 N N . HIS A 1 97 ? -9.857 -6.668 12.111 1.00 89.25 97 HIS A N 1
ATOM 751 C CA . HIS A 1 97 ? -11.234 -6.914 11.683 1.00 89.25 97 HIS A CA 1
ATOM 752 C C . HIS A 1 97 ? -11.794 -5.715 10.914 1.00 89.25 97 HIS A C 1
ATOM 754 O O . HIS A 1 97 ? -11.726 -4.582 11.386 1.00 89.25 97 HIS A O 1
ATOM 760 N N . LEU A 1 98 ? -12.379 -5.981 9.747 1.00 91.50 98 LEU A N 1
ATOM 761 C CA . LEU A 1 98 ? -12.922 -4.972 8.845 1.00 91.50 98 LEU A CA 1
ATOM 762 C C . LEU A 1 98 ? -14.397 -5.267 8.566 1.00 91.50 98 LEU A C 1
ATOM 764 O O . LEU A 1 98 ? -14.696 -6.221 7.848 1.00 91.50 98 LEU A O 1
ATOM 768 N N . PRO A 1 99 ? -15.337 -4.495 9.131 1.00 93.00 99 PRO A N 1
ATOM 769 C CA . PRO A 1 99 ? -16.755 -4.653 8.827 1.00 93.00 99 PRO A CA 1
ATOM 770 C C . PRO A 1 99 ? -17.091 -4.275 7.378 1.00 93.00 99 PRO A C 1
ATOM 772 O O . PRO A 1 99 ? -16.439 -3.417 6.779 1.00 93.00 99 PRO A O 1
ATOM 775 N N . ALA A 1 100 ? -18.154 -4.867 6.836 1.00 91.75 100 ALA A N 1
ATOM 776 C CA . ALA A 1 100 ? -18.719 -4.450 5.553 1.00 91.75 100 ALA A CA 1
ATOM 777 C C . ALA A 1 100 ? -19.172 -2.978 5.610 1.00 91.75 100 ALA A C 1
ATOM 779 O O . ALA A 1 100 ? -19.732 -2.532 6.613 1.00 91.75 100 ALA A O 1
ATOM 780 N N . GLY A 1 101 ? -18.914 -2.218 4.546 1.00 91.75 101 GLY A N 1
ATOM 781 C CA . GLY A 1 101 ? -19.207 -0.783 4.463 1.00 91.75 101 GLY A CA 1
ATOM 782 C C . GLY A 1 101 ? -18.216 0.119 5.210 1.00 91.75 101 GLY A C 1
ATOM 783 O O . GLY A 1 101 ? -18.392 1.337 5.221 1.00 91.75 101 GLY A O 1
ATOM 784 N N . SER A 1 102 ? -17.183 -0.458 5.831 1.00 94.38 102 SER A N 1
ATOM 785 C CA . SER A 1 102 ? -16.047 0.289 6.373 1.00 94.38 102 SER A CA 1
ATOM 786 C C . SER A 1 102 ? -15.080 0.728 5.264 1.00 94.38 102 SER A C 1
ATOM 788 O O . SER A 1 102 ? -15.201 0.337 4.103 1.00 94.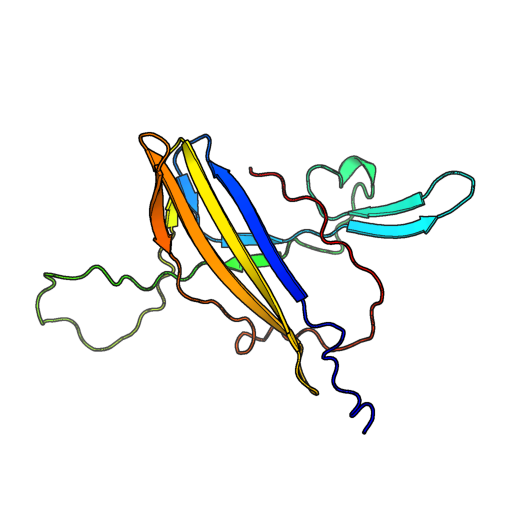38 102 SER A O 1
ATOM 790 N N . GLU A 1 103 ? -14.091 1.535 5.618 1.00 95.50 103 GLU A N 1
ATOM 791 C CA . GLU A 1 103 ? -12.942 1.835 4.774 1.00 95.50 103 GLU A CA 1
ATOM 792 C C . GLU A 1 103 ? -11.644 1.653 5.558 1.00 95.50 103 GLU A C 1
ATOM 794 O O . GLU A 1 103 ? -11.583 1.885 6.768 1.00 95.50 103 GLU A O 1
ATOM 799 N N . VAL A 1 104 ? -10.597 1.244 4.854 1.00 94.25 104 VAL A N 1
ATOM 800 C CA . VAL A 1 104 ? -9.245 1.118 5.385 1.00 94.25 104 VAL A CA 1
ATOM 801 C C . VAL A 1 104 ? -8.386 2.211 4.803 1.00 94.25 104 VAL A C 1
ATOM 803 O O . VAL A 1 104 ? -8.317 2.368 3.592 1.00 94.25 104 VAL A O 1
ATOM 806 N N . GLU A 1 105 ? -7.681 2.927 5.658 1.00 95.75 105 GLU A N 1
ATOM 807 C CA . GLU A 1 105 ? -6.727 3.940 5.264 1.00 95.75 105 GLU A CA 1
ATOM 808 C C . GLU A 1 105 ? -5.315 3.498 5.636 1.00 95.75 105 GLU A C 1
ATOM 810 O O . GLU A 1 105 ? -5.002 3.230 6.795 1.00 95.75 105 GLU A O 1
ATOM 815 N N . VAL A 1 106 ? -4.456 3.411 4.629 1.00 95.12 106 VAL A N 1
ATOM 816 C CA . VAL A 1 106 ? -3.051 3.049 4.765 1.00 95.12 106 VAL A CA 1
ATOM 817 C C . VAL A 1 106 ? -2.230 4.319 4.672 1.00 95.12 106 VAL A C 1
ATOM 819 O O . VAL A 1 106 ? -2.282 5.008 3.657 1.00 95.12 106 VAL A O 1
ATOM 822 N N . SER A 1 107 ? -1.448 4.611 5.705 1.00 95.56 107 SER A N 1
ATOM 823 C CA . SER A 1 107 ? -0.393 5.623 5.650 1.00 95.56 107 SER A CA 1
ATOM 824 C C . SER A 1 107 ? 0.949 4.917 5.527 1.00 95.56 107 SER A C 1
ATOM 826 O O . SER A 1 107 ? 1.254 4.037 6.331 1.00 95.56 107 SER A O 1
ATOM 828 N N . MET A 1 108 ? 1.733 5.261 4.511 1.00 94.25 108 MET A N 1
ATOM 829 C CA . MET A 1 108 ? 3.007 4.611 4.224 1.00 94.25 108 MET A CA 1
ATOM 830 C C . MET A 1 108 ? 4.089 5.650 3.964 1.00 94.25 108 MET A C 1
ATOM 832 O O . MET A 1 108 ? 3.886 6.599 3.211 1.00 94.25 108 MET A O 1
ATOM 836 N N . TRP A 1 109 ? 5.261 5.428 4.547 1.00 94.50 109 TRP A N 1
ATOM 837 C CA . TRP A 1 109 ? 6.424 6.294 4.430 1.00 94.50 109 TRP A CA 1
ATOM 838 C C . TRP A 1 109 ? 7.599 5.508 3.870 1.00 94.50 109 TRP A C 1
ATOM 840 O O . TRP A 1 109 ? 7.943 4.437 4.367 1.00 94.50 109 TRP A O 1
ATOM 850 N N . ARG A 1 110 ? 8.248 6.056 2.845 1.00 92.19 110 ARG A N 1
ATOM 851 C CA . ARG A 1 110 ? 9.577 5.651 2.395 1.00 92.19 110 ARG A CA 1
ATOM 852 C C . ARG A 1 110 ? 10.584 6.563 3.075 1.00 92.19 110 ARG A C 1
ATOM 854 O O . ARG A 1 110 ? 10.823 7.683 2.627 1.00 92.19 110 ARG A O 1
ATOM 861 N N . GLN A 1 111 ? 11.187 6.043 4.126 1.00 88.25 111 GLN A N 1
ATOM 862 C CA . GLN A 1 111 ? 12.192 6.736 4.904 1.00 88.25 111 GLN A CA 1
ATOM 863 C C . GLN A 1 111 ? 13.578 6.538 4.303 1.00 88.25 111 GLN A C 1
ATOM 865 O O . GLN A 1 111 ? 13.866 5.538 3.636 1.00 88.25 111 GLN A O 1
ATOM 870 N N . THR A 1 112 ? 14.455 7.498 4.547 1.00 86.31 112 THR A N 1
ATOM 871 C CA . THR A 1 112 ? 15.835 7.455 4.081 1.00 86.31 112 THR A CA 1
ATOM 872 C C . THR A 1 112 ? 16.742 8.117 5.104 1.00 86.31 112 THR A C 1
ATOM 874 O O . THR A 1 112 ? 16.376 9.113 5.714 1.00 86.31 112 THR A O 1
ATOM 877 N N . ASP A 1 113 ? 17.927 7.552 5.271 1.00 81.94 113 ASP A N 1
ATOM 878 C CA . ASP A 1 113 ? 19.082 8.202 5.880 1.00 81.94 113 ASP A CA 1
ATOM 879 C C . ASP A 1 113 ? 20.263 8.096 4.891 1.00 81.94 113 ASP A C 1
ATOM 881 O O . ASP A 1 113 ? 20.075 7.689 3.736 1.00 81.94 113 ASP A O 1
ATOM 885 N N . ASP A 1 114 ? 21.474 8.457 5.311 1.00 78.75 114 ASP A N 1
ATOM 886 C CA . ASP A 1 114 ? 22.667 8.386 4.454 1.00 78.75 114 ASP A CA 1
ATOM 887 C C . ASP A 1 114 ? 23.084 6.953 4.087 1.00 78.75 114 ASP A C 1
ATOM 889 O O . ASP A 1 114 ? 23.818 6.729 3.125 1.00 78.75 114 ASP A O 1
ATOM 893 N N . ARG A 1 115 ? 22.652 5.953 4.860 1.00 78.00 115 ARG A N 1
ATOM 894 C CA . ARG A 1 115 ? 23.126 4.561 4.784 1.00 78.00 115 ARG A CA 1
ATOM 895 C C . ARG A 1 115 ? 22.036 3.571 4.385 1.00 78.00 115 ARG A C 1
ATOM 897 O O . ARG A 1 115 ? 22.348 2.453 3.977 1.00 78.00 115 ARG A O 1
ATOM 904 N N . LYS A 1 116 ? 20.768 3.922 4.568 1.00 81.31 116 LYS A N 1
ATOM 905 C CA . LYS A 1 116 ? 19.630 3.008 4.567 1.00 81.31 116 LYS A CA 1
ATOM 906 C C . LYS A 1 116 ? 18.384 3.690 4.028 1.00 81.31 116 LYS A C 1
ATOM 908 O O . LYS A 1 116 ? 18.121 4.867 4.251 1.00 81.31 116 LYS A O 1
ATOM 913 N N . VAL A 1 117 ? 17.565 2.87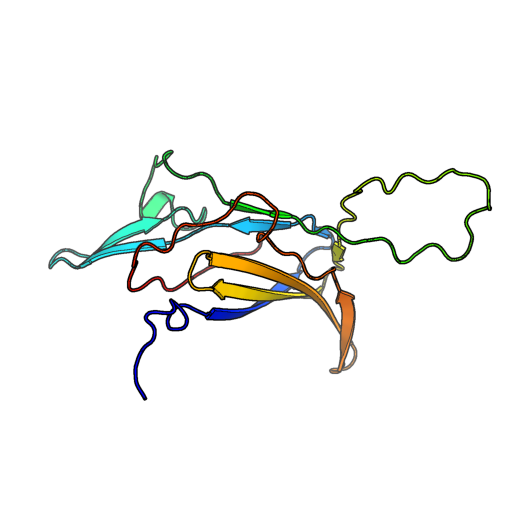8 3.377 1.00 86.75 117 VAL A N 1
ATOM 914 C CA . VAL A 1 117 ? 16.176 3.187 3.048 1.00 86.75 117 VAL A CA 1
ATOM 915 C C . VAL A 1 117 ? 15.320 2.113 3.698 1.00 86.75 117 VAL A C 1
ATOM 917 O O . VAL A 1 117 ? 15.655 0.926 3.639 1.00 86.75 117 VAL A O 1
ATOM 920 N N . TRP A 1 118 ? 14.221 2.521 4.317 1.00 89.94 118 TRP A N 1
ATOM 921 C CA . TRP A 1 118 ? 13.250 1.610 4.914 1.00 89.94 118 TRP A CA 1
ATOM 922 C C . TRP A 1 118 ? 11.832 2.132 4.708 1.00 89.94 118 TRP A C 1
ATOM 924 O O . TRP A 1 118 ? 11.631 3.267 4.280 1.00 89.94 118 TRP A O 1
ATOM 934 N N . TYR A 1 119 ? 10.852 1.281 4.991 1.00 91.50 119 TYR A N 1
ATOM 935 C CA . TYR A 1 119 ? 9.447 1.645 4.942 1.00 91.50 119 TYR A CA 1
ATOM 936 C C . TYR A 1 119 ? 8.848 1.616 6.330 1.00 91.50 119 TYR A C 1
ATOM 938 O O . TYR A 1 119 ? 9.182 0.749 7.141 1.00 91.50 119 TYR A O 1
ATOM 946 N N . GLU A 1 120 ? 7.942 2.547 6.567 1.00 93.12 120 GLU A N 1
ATOM 947 C CA . GLU A 1 120 ? 7.054 2.552 7.717 1.00 93.12 120 GLU A CA 1
ATOM 948 C C . GLU A 1 120 ? 5.622 2.548 7.204 1.00 93.12 120 GLU A C 1
ATOM 950 O O . GLU A 1 120 ? 5.334 3.148 6.168 1.00 93.12 120 GLU A O 1
ATOM 955 N N . TRP A 1 121 ? 4.736 1.826 7.878 1.00 93.44 121 TRP A N 1
ATOM 956 C CA . TRP A 1 121 ? 3.330 1.784 7.497 1.00 93.44 121 TRP A CA 1
ATOM 957 C C . TRP A 1 121 ? 2.430 1.690 8.721 1.00 93.44 121 TRP A C 1
ATOM 959 O O . TRP A 1 121 ? 2.793 1.113 9.744 1.00 93.44 121 TRP A O 1
ATOM 969 N N . LEU A 1 122 ? 1.257 2.297 8.597 1.00 93.25 122 LEU A N 1
ATOM 970 C CA . LEU A 1 122 ? 0.196 2.327 9.589 1.00 93.25 122 LEU A CA 1
ATOM 971 C C . LEU A 1 122 ? -1.124 2.087 8.864 1.00 93.25 122 LEU A C 1
ATOM 973 O O . LEU A 1 122 ? -1.373 2.685 7.816 1.00 93.25 122 LEU A O 1
ATOM 977 N N . VAL A 1 123 ? -1.972 1.238 9.432 1.00 92.88 123 VAL A N 1
ATOM 978 C CA . VAL A 1 123 ? -3.300 0.962 8.893 1.00 92.88 123 VAL A CA 1
ATOM 979 C C . VAL A 1 123 ? -4.352 1.401 9.893 1.00 92.88 123 VAL A C 1
ATOM 981 O O . VAL A 1 123 ? -4.276 1.086 11.077 1.00 92.88 123 VAL A O 1
ATOM 984 N N . GLU A 1 124 ? -5.340 2.135 9.410 1.00 93.31 124 GLU A N 1
ATOM 985 C CA . GLU A 1 124 ? -6.486 2.608 10.174 1.00 93.31 124 GLU A CA 1
ATOM 986 C C . GLU A 1 124 ? -7.766 2.112 9.502 1.00 93.31 124 GLU A C 1
ATOM 988 O O . GLU A 1 124 ? -7.832 2.021 8.280 1.00 93.31 124 GLU A O 1
ATOM 993 N N . SER A 1 125 ? -8.795 1.802 10.285 1.00 93.44 125 SER A N 1
ATOM 994 C CA . SER A 1 125 ? -10.125 1.479 9.765 1.00 93.44 125 SER A CA 1
ATOM 995 C C . SER A 1 125 ? -11.147 2.497 10.248 1.00 93.44 125 SER A C 1
ATOM 997 O O . SER A 1 125 ? -11.108 2.948 11.397 1.00 93.44 125 SER A O 1
ATOM 999 N N . PHE A 1 126 ? -12.071 2.863 9.367 1.00 95.06 126 PHE A N 1
ATOM 1000 C CA . PHE A 1 126 ? -13.104 3.857 9.617 1.00 95.06 126 PHE A CA 1
ATOM 1001 C C . PHE A 1 126 ? -14.466 3.377 9.120 1.00 95.06 126 PHE A C 1
ATOM 1003 O O . PHE A 1 126 ? -14.564 2.561 8.210 1.00 95.06 126 PHE A O 1
ATOM 1010 N N . MET A 1 127 ? -15.532 3.910 9.707 1.00 94.94 127 MET A N 1
ATOM 1011 C CA . MET A 1 127 ? -16.901 3.741 9.229 1.00 94.94 127 MET A CA 1
ATOM 1012 C C . MET A 1 127 ? -17.611 5.086 9.245 1.00 94.94 127 MET A C 1
ATOM 1014 O O . MET A 1 127 ? -17.446 5.870 10.181 1.00 94.94 127 MET A O 1
ATOM 1018 N N . THR A 1 128 ? -18.419 5.343 8.225 1.00 93.75 128 THR A N 1
ATOM 1019 C CA . THR A 1 128 ? -19.245 6.548 8.168 1.00 93.75 128 THR A CA 1
ATOM 1020 C C . THR A 1 128 ? -20.622 6.242 8.742 1.00 93.75 128 THR A C 1
ATOM 1022 O O . THR A 1 128 ? -21.378 5.465 8.165 1.00 93.75 128 THR A O 1
ATOM 1025 N N . VAL A 1 129 ? -20.964 6.867 9.868 1.00 93.06 129 VAL A N 1
ATOM 1026 C CA . VAL A 1 129 ? -22.274 6.749 10.524 1.00 93.06 129 VAL A CA 1
ATOM 1027 C C . VAL A 1 129 ? -22.872 8.146 10.637 1.00 93.06 129 VAL A C 1
ATOM 1029 O O . VAL A 1 129 ? -22.234 9.047 11.173 1.00 93.06 129 VAL A O 1
ATOM 1032 N N . ASN A 1 130 ? -24.084 8.353 10.112 1.00 92.81 130 ASN A N 1
ATOM 1033 C CA . ASN A 1 130 ? -24.771 9.656 10.117 1.00 92.81 130 ASN A CA 1
ATOM 1034 C C . ASN A 1 130 ? -23.931 10.809 9.526 1.00 92.81 130 ASN A C 1
ATOM 1036 O O . ASN A 1 130 ? -23.965 11.933 10.020 1.00 92.81 130 ASN A O 1
ATOM 1040 N N . GLY A 1 131 ? -23.134 10.525 8.490 1.00 90.19 131 GLY A N 1
ATOM 1041 C CA . GLY A 1 131 ? -22.227 11.502 7.873 1.00 90.19 131 GLY A CA 1
ATOM 1042 C C . GLY A 1 131 ? -20.955 11.796 8.679 1.00 90.19 131 GLY A C 1
ATOM 1043 O O . GLY A 1 131 ? -20.113 12.561 8.218 1.00 90.19 131 GLY A O 1
ATOM 1044 N N . GLN A 1 132 ? -20.776 11.173 9.846 1.00 92.88 132 GLN A N 1
ATOM 1045 C CA . GLN A 1 132 ? -19.571 11.290 10.656 1.00 92.88 132 GLN A CA 1
ATOM 1046 C C . GLN A 1 132 ? -18.651 10.088 10.436 1.00 92.88 132 GLN A C 1
ATOM 1048 O O . GLN A 1 132 ? -19.068 8.935 10.535 1.00 92.88 132 GLN A O 1
ATOM 1053 N N . ARG A 1 133 ? -17.371 10.366 10.183 1.00 93.50 133 ARG A N 1
ATOM 1054 C CA . ARG A 1 133 ? -16.325 9.352 10.042 1.00 93.50 133 ARG A CA 1
ATOM 1055 C C . ARG A 1 133 ? -15.796 8.945 11.417 1.00 93.50 133 ARG A C 1
ATOM 1057 O O . ARG A 1 133 ? -15.165 9.747 12.105 1.00 93.50 133 ARG A O 1
ATOM 1064 N N . ILE A 1 134 ? -16.045 7.703 11.814 1.00 93.56 134 ILE A N 1
ATOM 1065 C CA . ILE A 1 134 ? -15.662 7.146 13.115 1.00 93.56 134 ILE A CA 1
ATOM 1066 C C . ILE A 1 134 ? -14.533 6.140 12.908 1.00 93.56 134 ILE A C 1
ATOM 1068 O O . ILE A 1 134 ? -14.637 5.261 12.057 1.00 93.56 134 ILE A O 1
ATOM 1072 N N . LYS A 1 135 ? -13.453 6.257 13.687 1.00 91.94 135 LYS A N 1
ATOM 1073 C CA . LYS A 1 135 ? -12.346 5.291 13.668 1.00 91.94 135 LYS A CA 1
ATOM 1074 C C . LYS A 1 135 ? -12.759 4.014 14.399 1.00 91.94 135 LYS A C 1
ATOM 1076 O O . LYS A 1 135 ? -13.154 4.080 15.559 1.00 91.94 135 LYS A O 1
ATOM 1081 N N . LEU A 1 136 ? -12.648 2.875 13.726 1.00 90.12 136 LEU A N 1
ATOM 1082 C CA . LEU A 1 136 ? -12.939 1.553 14.280 1.00 90.12 136 LEU A CA 1
ATOM 1083 C C . LEU A 1 136 ? -11.702 0.919 14.921 1.00 90.12 136 LEU A C 1
ATOM 1085 O O . LEU A 1 136 ? -11.805 0.253 15.946 1.00 90.12 136 LEU A O 1
ATOM 1089 N N . GLY A 1 137 ? -10.531 1.132 14.321 1.00 87.94 137 GLY A N 1
ATOM 1090 C CA . GLY A 1 137 ? -9.286 0.533 14.779 1.00 87.94 137 GLY A CA 1
ATOM 1091 C C . GLY A 1 137 ? -8.060 1.145 14.118 1.00 87.94 137 GLY A C 1
ATOM 1092 O O . GLY A 1 137 ? -8.147 1.852 13.113 1.00 87.94 137 GLY A O 1
ATOM 1093 N N . VAL A 1 138 ? -6.903 0.874 14.710 1.00 90.06 138 VAL A N 1
ATOM 1094 C CA . VAL A 1 138 ? -5.592 1.312 14.228 1.00 90.06 138 VAL A CA 1
ATOM 1095 C C . VAL A 1 138 ? -4.575 0.217 14.518 1.00 90.06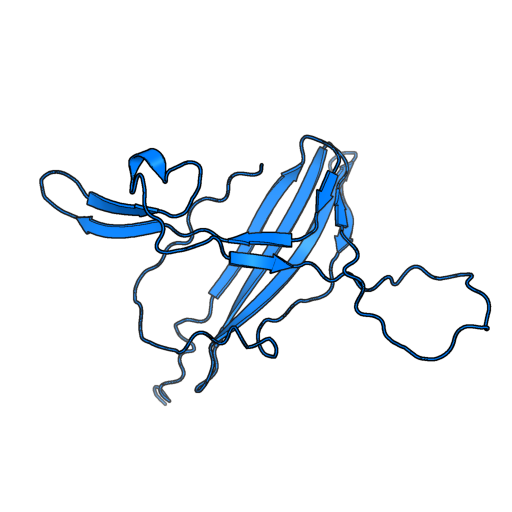 138 VAL A C 1
ATOM 1097 O O . VAL A 1 138 ? -4.653 -0.443 15.554 1.00 90.06 138 VAL A O 1
ATOM 1100 N N . SER A 1 139 ? -3.658 -0.019 13.586 1.00 88.50 139 SER A N 1
ATOM 1101 C CA . SER A 1 139 ? -2.536 -0.924 13.797 1.00 88.50 139 SER A CA 1
ATOM 1102 C C . SER A 1 139 ? -1.415 -0.241 14.576 1.00 88.50 139 SER A C 1
ATOM 1104 O O . SER A 1 139 ? -1.382 0.980 14.695 1.00 88.50 139 SER A O 1
ATOM 1106 N N . ASP A 1 140 ? -0.434 -1.009 15.047 1.00 88.00 140 ASP A N 1
ATOM 1107 C CA . ASP A 1 140 ? 0.844 -0.408 15.430 1.00 88.00 140 ASP A CA 1
ATOM 1108 C C . ASP A 1 140 ? 1.514 0.244 14.209 1.00 88.00 140 ASP A C 1
ATOM 1110 O O . ASP A 1 140 ? 1.232 -0.125 13.063 1.00 88.00 140 ASP A O 1
ATOM 1114 N N . LEU A 1 141 ? 2.431 1.185 14.452 1.00 89.81 141 LEU A N 1
ATOM 1115 C CA . LEU A 1 141 ? 3.350 1.654 13.419 1.00 89.81 141 LEU A CA 1
ATOM 1116 C C . LEU A 1 141 ? 4.363 0.543 13.126 1.00 89.81 141 LEU A C 1
ATOM 1118 O O . LEU A 1 141 ? 5.188 0.186 13.974 1.00 89.81 141 LEU A O 1
ATOM 1122 N N . HIS A 1 142 ? 4.319 -0.001 11.917 1.00 89.62 142 HIS A N 1
ATOM 1123 C CA . HIS A 1 142 ? 5.271 -1.005 11.461 1.00 89.62 142 HIS A CA 1
ATOM 1124 C C . HIS A 1 142 ? 6.474 -0.348 10.799 1.00 89.62 142 HIS A C 1
ATOM 1126 O O . HIS A 1 142 ? 6.369 0.726 10.212 1.00 89.62 142 HIS A O 1
ATOM 1132 N N . SER A 1 143 ? 7.628 -1.013 10.870 1.00 88.69 143 SER A N 1
ATOM 1133 C CA . SER A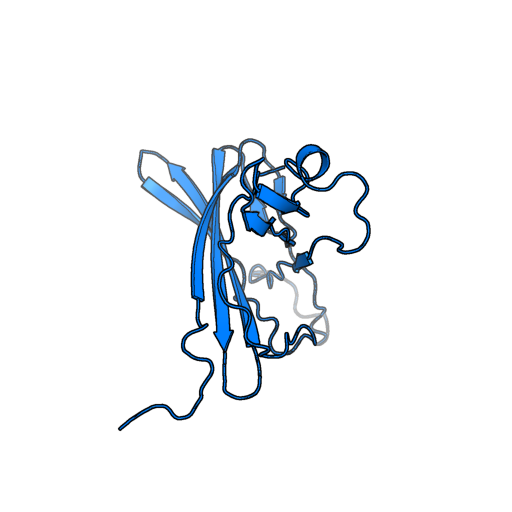 1 143 ? 8.862 -0.541 10.245 1.00 88.69 143 SER A CA 1
ATOM 1134 C C . SER A 1 143 ? 9.688 -1.703 9.707 1.00 88.69 143 SER A C 1
ATOM 1136 O O . SER A 1 143 ? 9.909 -2.706 10.392 1.00 88.69 143 SER A O 1
ATOM 1138 N N . SER A 1 144 ? 10.215 -1.549 8.492 1.00 85.12 144 SER A N 1
ATOM 1139 C CA . SER A 1 144 ? 11.164 -2.501 7.910 1.00 85.12 144 SER A CA 1
ATOM 1140 C C . SER A 1 144 ? 12.615 -2.242 8.330 1.00 85.12 144 SER A C 1
ATOM 1142 O O . SER A 1 144 ? 13.490 -3.031 7.975 1.00 85.12 144 SER A O 1
ATOM 1144 N N . LYS A 1 145 ? 12.892 -1.188 9.117 1.00 81.88 145 LYS A N 1
ATOM 1145 C CA . LYS A 1 145 ? 14.260 -0.748 9.457 1.00 81.88 145 LYS A CA 1
ATOM 1146 C C . LYS A 1 145 ? 15.110 -1.835 10.120 1.00 81.88 145 LYS A C 1
ATOM 1148 O O . LYS A 1 145 ? 16.310 -1.924 9.860 1.00 81.88 145 LYS A O 1
ATOM 1153 N N . SER A 1 146 ? 14.495 -2.655 10.969 1.00 68.31 146 SER A N 1
ATOM 1154 C CA . SER A 1 146 ? 15.134 -3.779 11.666 1.00 68.31 146 SER A CA 1
ATOM 1155 C C . SER A 1 146 ? 15.001 -5.118 10.931 1.00 68.31 146 SER A C 1
ATOM 1157 O O . SER A 1 146 ? 15.707 -6.063 11.264 1.00 68.31 146 SER A O 1
ATOM 1159 N N . SER A 1 147 ? 14.127 -5.212 9.925 1.00 58.41 147 SER A N 1
ATOM 1160 C CA . SER A 1 147 ? 13.637 -6.488 9.378 1.00 58.41 147 SER A CA 1
ATOM 1161 C C . SER A 1 147 ? 14.434 -7.011 8.171 1.00 58.41 147 SER A C 1
ATOM 1163 O O . SER A 1 147 ? 13.910 -7.789 7.383 1.00 58.41 147 SER A O 1
ATOM 1165 N N . GLY A 1 148 ? 15.680 -6.576 7.961 1.00 46.97 148 GLY A N 1
ATOM 1166 C CA . GLY A 1 148 ? 16.533 -7.048 6.852 1.00 46.97 148 GLY A CA 1
ATOM 1167 C C . GLY A 1 148 ? 16.087 -6.639 5.434 1.00 46.97 148 GLY A C 1
ATOM 1168 O O . GLY A 1 148 ? 16.902 -6.678 4.519 1.00 46.97 148 GLY A O 1
ATOM 1169 N N . CYS A 1 149 ? 14.852 -6.157 5.243 1.00 50.03 149 CYS A N 1
ATOM 1170 C CA . CYS A 1 149 ? 14.353 -5.524 4.012 1.00 50.03 149 CYS A CA 1
ATOM 1171 C C . CYS A 1 149 ? 14.883 -4.086 3.852 1.00 50.03 149 CYS A C 1
ATOM 1173 O O . CYS A 1 149 ? 14.124 -3.126 3.694 1.00 50.03 149 CYS A O 1
ATOM 1175 N N . LEU A 1 150 ? 16.205 -3.939 3.933 1.00 45.94 150 LEU A N 1
ATOM 1176 C CA . LEU A 1 150 ? 16.922 -2.705 3.643 1.00 45.94 150 LEU A CA 1
ATOM 1177 C C . LEU A 1 150 ? 17.168 -2.650 2.137 1.00 45.94 150 LEU A C 1
ATOM 1179 O O . LEU A 1 150 ? 18.011 -3.376 1.611 1.00 45.94 150 LEU A O 1
ATOM 1183 N N . MET A 1 151 ? 16.436 -1.793 1.429 1.00 42.84 151 MET A N 1
ATOM 1184 C CA . MET A 1 151 ? 16.758 -1.523 0.031 1.00 42.84 151 MET A CA 1
ATOM 1185 C C . MET A 1 151 ? 17.935 -0.549 -0.025 1.00 42.84 151 MET A C 1
ATOM 1187 O O . MET A 1 151 ? 17.880 0.549 0.525 1.00 42.84 151 MET A O 1
ATOM 1191 N N . CYS A 1 152 ? 19.024 -0.958 -0.671 1.00 25.69 152 CYS A N 1
ATOM 1192 C CA . CYS A 1 152 ? 20.204 -0.117 -0.842 1.00 25.69 152 CYS A CA 1
ATOM 1193 C C . CYS A 1 152 ? 19.862 1.098 -1.724 1.00 25.69 152 CYS A C 1
ATOM 1195 O O . CYS A 1 152 ? 19.153 0.962 -2.726 1.00 25.69 152 CYS A O 1
ATOM 1197 N N . SER A 1 153 ? 20.355 2.286 -1.361 1.00 26.33 153 SER A N 1
ATOM 1198 C CA . SER A 1 153 ? 20.127 3.554 -2.064 1.00 26.33 153 SER A CA 1
ATOM 1199 C C . SER A 1 153 ? 20.875 3.604 -3.404 1.00 26.33 153 SER A C 1
ATOM 1201 O O . SER A 1 153 ? 21.794 4.388 -3.611 1.00 26.33 153 SER A O 1
ATOM 1203 N N . ARG A 1 154 ? 20.473 2.779 -4.376 1.00 22.55 154 ARG A N 1
ATOM 1204 C CA . ARG A 1 154 ? 20.838 3.018 -5.776 1.00 22.55 154 ARG A CA 1
ATOM 1205 C C . ARG A 1 154 ? 19.794 3.927 -6.403 1.00 22.55 154 ARG A C 1
ATOM 1207 O O . ARG A 1 154 ? 18.601 3.629 -6.397 1.00 22.55 154 ARG A O 1
ATOM 1214 N N . ARG A 1 155 ? 20.277 5.067 -6.894 1.00 23.31 155 ARG A N 1
ATOM 1215 C CA . ARG A 1 155 ? 19.537 6.121 -7.589 1.00 23.31 155 ARG A CA 1
ATOM 1216 C C . ARG A 1 155 ? 18.632 5.493 -8.659 1.00 23.31 155 ARG A C 1
ATOM 1218 O O . ARG A 1 155 ? 19.110 5.073 -9.703 1.00 23.31 155 ARG A O 1
ATOM 1225 N N . PHE A 1 156 ? 17.336 5.416 -8.379 1.00 24.50 156 PHE A N 1
ATOM 1226 C CA . PHE A 1 156 ? 16.306 5.051 -9.349 1.00 24.50 156 PHE A CA 1
ATOM 1227 C C . PHE A 1 156 ? 15.343 6.228 -9.443 1.00 24.50 156 PHE A C 1
ATOM 1229 O O . PHE A 1 156 ? 14.486 6.425 -8.582 1.00 24.50 156 PHE A O 1
ATOM 1236 N N . SER A 1 157 ? 15.553 7.053 -10.463 1.00 26.80 157 SER A N 1
ATOM 1237 C CA . SER A 1 157 ? 14.661 8.142 -10.846 1.00 26.80 157 SER A CA 1
ATOM 1238 C C . SER A 1 157 ? 13.340 7.589 -11.387 1.00 26.80 157 SER A C 1
ATOM 1240 O O . SER A 1 157 ? 13.350 6.651 -12.178 1.00 26.80 157 SER A O 1
ATOM 1242 N N . ASN A 1 158 ? 12.234 8.222 -10.987 1.00 28.06 158 ASN A N 1
ATOM 1243 C CA . ASN A 1 158 ? 10.856 8.030 -11.458 1.00 28.06 158 ASN A CA 1
ATOM 1244 C C . ASN A 1 158 ? 10.231 6.638 -11.259 1.00 28.06 158 ASN A C 1
ATOM 1246 O O . ASN A 1 158 ? 10.232 5.794 -12.147 1.00 28.06 158 ASN A O 1
ATOM 1250 N N . ARG A 1 159 ? 9.551 6.453 -10.120 1.00 35.34 159 ARG A N 1
ATOM 1251 C CA . ARG A 1 159 ? 8.493 5.444 -9.962 1.00 35.34 159 ARG A CA 1
ATOM 1252 C C . ARG A 1 159 ? 7.245 6.097 -9.378 1.00 35.34 159 ARG A C 1
ATOM 1254 O O . ARG A 1 159 ? 7.260 6.574 -8.247 1.00 35.34 159 ARG A O 1
ATOM 1261 N N . ARG A 1 160 ? 6.181 6.138 -10.179 1.00 27.12 160 ARG A N 1
ATOM 1262 C CA . ARG A 1 160 ? 4.817 6.435 -9.740 1.00 27.12 160 ARG A CA 1
ATOM 1263 C C . ARG A 1 160 ? 4.248 5.111 -9.225 1.00 27.12 160 ARG A C 1
ATOM 1265 O O . ARG A 1 160 ? 4.184 4.152 -9.983 1.00 27.12 160 ARG A O 1
ATOM 1272 N N . ILE A 1 161 ? 3.907 5.035 -7.941 1.00 30.73 161 ILE A N 1
ATOM 1273 C CA . ILE A 1 161 ? 3.160 3.896 -7.392 1.00 30.73 161 ILE A CA 1
ATOM 1274 C C . ILE A 1 161 ? 1.713 4.108 -7.843 1.00 30.73 161 ILE A C 1
ATOM 1276 O O . ILE A 1 161 ? 1.004 4.925 -7.262 1.00 30.73 161 ILE A O 1
ATOM 1280 N N . SER A 1 162 ? 1.305 3.475 -8.941 1.00 27.86 162 SER A N 1
ATOM 1281 C CA . SER A 1 162 ? -0.067 3.545 -9.450 1.00 27.86 162 SER A CA 1
ATOM 1282 C C . SER A 1 162 ? -0.743 2.184 -9.359 1.00 27.86 162 SER A C 1
ATOM 1284 O O . SER A 1 162 ? -0.280 1.229 -9.972 1.00 27.86 162 SER A O 1
ATOM 1286 N N . GLY A 1 163 ? -1.872 2.152 -8.649 1.00 25.36 163 GLY A N 1
ATOM 1287 C CA . GLY A 1 163 ? -2.893 1.112 -8.763 1.00 25.36 163 GLY A CA 1
ATOM 1288 C C . GLY A 1 163 ? -2.767 -0.027 -7.755 1.00 25.36 163 GLY A C 1
ATOM 1289 O O . GLY A 1 163 ? -1.979 -0.945 -7.943 1.00 25.36 163 GLY A O 1
ATOM 1290 N N . TRP A 1 164 ? -3.623 0.000 -6.734 1.00 34.00 164 TRP A N 1
ATOM 1291 C CA . TRP A 1 164 ? -3.924 -1.149 -5.883 1.00 34.00 164 TRP A CA 1
ATOM 1292 C C . TRP A 1 164 ? -5.416 -1.406 -5.994 1.00 34.00 164 TRP A C 1
ATOM 1294 O O . TRP A 1 164 ? -6.216 -0.568 -5.581 1.00 34.00 164 TRP A O 1
ATOM 1304 N N . ASN A 1 165 ? -5.782 -2.532 -6.592 1.00 24.53 165 ASN A N 1
ATOM 1305 C CA . ASN A 1 165 ? -7.164 -2.982 -6.588 1.00 24.53 165 ASN A CA 1
ATOM 1306 C C . ASN A 1 165 ? -7.398 -3.792 -5.305 1.00 24.53 165 ASN A C 1
ATOM 1308 O O . ASN A 1 165 ? -6.564 -4.645 -4.992 1.00 24.53 165 ASN A O 1
ATOM 1312 N N . PRO A 1 166 ? -8.477 -3.530 -4.548 1.00 24.44 166 PRO A N 1
ATOM 1313 C CA . PRO A 1 166 ? -8.872 -4.417 -3.466 1.00 24.44 166 PRO A CA 1
ATOM 1314 C C . PRO A 1 166 ? -9.273 -5.771 -4.064 1.00 24.44 166 PRO A C 1
ATOM 1316 O O . PRO A 1 166 ? -9.981 -5.804 -5.075 1.00 24.44 166 PRO A O 1
ATOM 1319 N N . CYS A 1 167 ? -8.779 -6.854 -3.460 1.00 26.88 167 CYS A N 1
ATOM 1320 C CA . CYS A 1 167 ? -9.356 -8.183 -3.646 1.00 26.88 167 CYS A CA 1
ATOM 1321 C C . CYS A 1 167 ? -10.826 -8.182 -3.217 1.00 26.88 167 CYS A C 1
ATOM 1323 O O . CYS A 1 167 ? -11.145 -7.471 -2.233 1.00 26.88 167 CYS A O 1
#

pLDDT: mean 74.04, std 23.77, range [22.55, 95.75]

Radius of gyration: 19.78 Å; chains: 1; bounding box: 50×43×69 Å

Sequence (167 aa):
IGGDGANEHNYRDCRITFPIREQGVCHGLGGYFETVLYSGSEGPVELSTNPVTMDAKSKDMISWFPIFFALKVRELFWSFKCCCQTSGANNVQTPMHLPAGSEVEVSMWRQTDDRKVWYEWLVESFMTVNGQRIKLGVSDLHSSKSSGCLMCSRRFSNRRISGWNPC